Protein AF-A0A2N8UMZ4-F1 (afdb_monomer_lite)

Organism: NCBI:txid72559

Structure (mmCIF, N/CA/C/O backbone):
data_AF-A0A2N8UMZ4-F1
#
_entry.id   AF-A0A2N8UMZ4-F1
#
loop_
_atom_site.group_PDB
_atom_site.id
_atom_site.type_symbol
_atom_site.label_atom_id
_atom_site.label_alt_id
_atom_site.label_comp_id
_atom_site.label_asym_id
_atom_site.label_entity_id
_atom_site.label_seq_id
_atom_site.pdbx_PDB_ins_code
_atom_site.Cartn_x
_atom_site.Cartn_y
_atom_site.Cartn_z
_atom_site.occupancy
_atom_site.B_iso_or_equiv
_atom_site.auth_seq_id
_atom_site.auth_comp_id
_atom_site.auth_asym_id
_atom_site.auth_atom_id
_atom_site.pdbx_PDB_model_num
ATOM 1 N N . MET A 1 1 ? -17.387 -4.753 25.650 1.00 51.44 1 MET A N 1
ATOM 2 C CA . MET A 1 1 ? -16.776 -3.917 24.593 1.00 51.44 1 MET A CA 1
ATOM 3 C C . MET A 1 1 ? -16.183 -4.852 23.547 1.00 51.44 1 MET A C 1
ATOM 5 O O . MET A 1 1 ? -15.631 -5.866 23.966 1.00 51.44 1 MET A O 1
ATOM 9 N N . PRO A 1 2 ? -16.328 -4.592 22.237 1.00 67.44 2 PRO A N 1
ATOM 10 C CA . PRO A 1 2 ? -15.603 -5.356 21.223 1.00 67.44 2 PRO A CA 1
ATOM 11 C C . PRO A 1 2 ? -14.090 -5.210 21.442 1.00 67.44 2 PRO A C 1
ATOM 13 O O . PRO A 1 2 ? -13.631 -4.179 21.936 1.00 67.44 2 PRO A O 1
ATOM 16 N N . ALA A 1 3 ? -13.327 -6.259 21.127 1.00 81.25 3 ALA A N 1
ATOM 17 C CA . ALA A 1 3 ? -11.873 -6.213 21.237 1.00 81.25 3 ALA A CA 1
ATOM 18 C C . ALA A 1 3 ? -11.312 -5.099 20.331 1.00 81.25 3 ALA A C 1
ATOM 20 O O . ALA A 1 3 ? -11.824 -4.915 19.222 1.00 81.25 3 ALA A O 1
ATOM 21 N N . PRO A 1 4 ? -10.279 -4.358 20.773 1.00 91.00 4 PRO A N 1
ATOM 22 C CA . PRO A 1 4 ? -9.680 -3.316 19.952 1.00 91.00 4 PRO A CA 1
ATOM 23 C C . PRO A 1 4 ? -9.122 -3.918 18.661 1.00 91.00 4 PRO A C 1
ATOM 25 O O . PRO A 1 4 ? -8.517 -4.994 18.678 1.00 91.00 4 PRO A O 1
ATOM 28 N N . ILE A 1 5 ? -9.306 -3.211 17.543 1.00 96.50 5 ILE A N 1
ATOM 29 C CA . ILE A 1 5 ? -8.700 -3.593 16.267 1.00 96.50 5 ILE A CA 1
ATOM 30 C C . ILE A 1 5 ? -7.182 -3.555 16.430 1.00 96.50 5 ILE A C 1
ATOM 32 O O . ILE A 1 5 ? -6.599 -2.540 16.806 1.00 96.50 5 ILE A O 1
ATOM 36 N N . ARG A 1 6 ? -6.535 -4.681 16.149 1.00 96.31 6 ARG A N 1
ATOM 37 C CA . ARG A 1 6 ? -5.083 -4.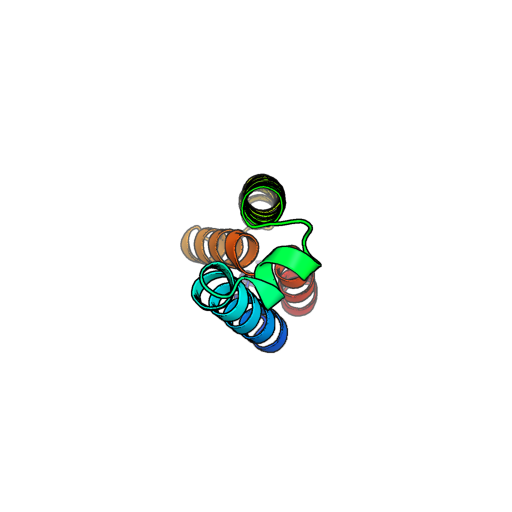829 16.231 1.00 96.31 6 ARG A CA 1
ATOM 38 C C . ARG A 1 6 ? -4.475 -4.599 14.862 1.00 96.31 6 ARG A C 1
ATOM 40 O O . ARG A 1 6 ? -5.108 -4.879 13.848 1.00 96.31 6 ARG A O 1
ATOM 47 N N . TYR A 1 7 ? -3.223 -4.157 14.849 1.00 97.19 7 TYR A N 1
ATOM 48 C CA . TYR A 1 7 ? -2.428 -3.980 13.640 1.00 97.19 7 TYR A CA 1
ATOM 49 C C . TYR A 1 7 ? -1.253 -4.958 13.607 1.00 97.19 7 TYR A C 1
ATOM 51 O O . TYR A 1 7 ? -0.559 -5.142 14.607 1.00 97.19 7 TYR A O 1
ATOM 59 N N . ALA A 1 8 ? -0.990 -5.525 12.432 1.00 96.06 8 ALA A N 1
ATOM 60 C CA . ALA A 1 8 ? 0.244 -6.239 12.133 1.00 96.06 8 ALA A CA 1
ATOM 61 C C . ALA A 1 8 ? 0.584 -6.074 10.649 1.00 96.06 8 ALA A C 1
ATOM 63 O O . ALA A 1 8 ? -0.288 -6.233 9.792 1.00 96.06 8 ALA A O 1
ATOM 64 N N . LEU A 1 9 ? 1.854 -5.794 10.354 1.00 94.19 9 LEU A N 1
ATOM 65 C CA . LEU A 1 9 ? 2.343 -5.694 8.983 1.00 94.19 9 LEU A CA 1
ATOM 66 C C . LEU A 1 9 ? 2.353 -7.090 8.326 1.00 94.19 9 LEU A C 1
ATOM 68 O O . LEU A 1 9 ? 2.931 -8.020 8.899 1.00 94.19 9 LEU A O 1
ATOM 72 N N . PRO A 1 10 ? 1.793 -7.265 7.116 1.00 94.19 10 PRO A N 1
ATOM 73 C CA . PRO A 1 10 ? 1.969 -8.485 6.334 1.00 94.19 10 PRO A CA 1
ATOM 74 C C . PRO A 1 10 ? 3.416 -8.577 5.811 1.00 94.19 10 PRO A C 1
ATOM 76 O O . PRO A 1 10 ? 3.712 -8.175 4.690 1.00 94.19 10 PRO A O 1
ATOM 79 N N . GLN A 1 11 ? 4.329 -9.112 6.629 1.00 92.69 11 GLN A N 1
ATOM 80 C CA . GLN A 1 11 ? 5.778 -9.099 6.370 1.00 92.69 11 GLN A CA 1
ATOM 81 C C . GLN A 1 11 ? 6.176 -9.690 5.010 1.00 92.69 11 GLN A C 1
ATOM 83 O O . GLN A 1 11 ? 6.957 -9.081 4.286 1.00 92.69 11 GLN A O 1
ATOM 88 N N . ARG A 1 12 ? 5.635 -10.863 4.643 1.00 92.44 12 ARG A N 1
ATOM 89 C CA . ARG A 1 12 ? 5.979 -11.522 3.370 1.00 92.44 12 ARG A CA 1
ATOM 90 C C . ARG A 1 12 ? 5.512 -10.697 2.157 1.00 92.44 12 ARG A C 1
ATOM 92 O O . ARG A 1 12 ? 6.360 -10.392 1.324 1.00 92.44 12 ARG A O 1
ATOM 99 N N . PRO A 1 13 ? 4.234 -10.270 2.062 1.00 93.94 13 PRO A N 1
ATOM 100 C CA . PRO A 1 13 ? 3.815 -9.333 1.018 1.00 93.94 13 PRO A CA 1
ATOM 101 C C . PRO A 1 13 ? 4.613 -8.023 0.993 1.00 93.94 13 PRO A C 1
ATOM 103 O O . PRO A 1 13 ? 4.999 -7.574 -0.080 1.00 93.94 13 PRO A O 1
ATOM 106 N N . ALA A 1 14 ? 4.920 -7.439 2.156 1.00 92.88 14 ALA A N 1
ATOM 107 C CA . ALA A 1 14 ? 5.707 -6.209 2.231 1.00 92.88 14 ALA A CA 1
ATOM 108 C C . ALA A 1 14 ? 7.124 -6.384 1.655 1.00 92.88 14 ALA A C 1
ATOM 110 O O . ALA A 1 14 ? 7.605 -5.509 0.939 1.00 92.88 14 ALA A O 1
ATOM 111 N N . ALA A 1 15 ? 7.768 -7.528 1.908 1.00 93.25 15 ALA A N 1
ATOM 112 C CA . ALA A 1 15 ? 9.072 -7.847 1.332 1.00 93.25 15 ALA A CA 1
ATOM 113 C C . ALA A 1 15 ? 9.014 -7.972 -0.198 1.00 93.25 15 ALA A C 1
ATOM 115 O O . ALA A 1 15 ? 9.882 -7.43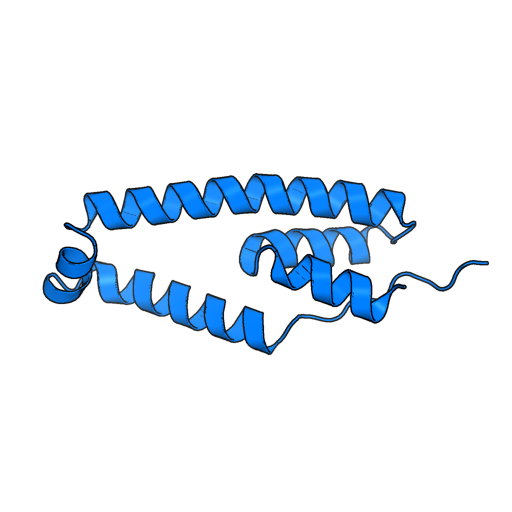9 -0.885 1.00 93.25 15 ALA A O 1
ATOM 116 N N . VAL A 1 16 ? 7.973 -8.619 -0.737 1.00 92.50 16 VAL A N 1
ATOM 117 C CA . VAL A 1 16 ? 7.773 -8.726 -2.193 1.00 92.50 16 VAL A CA 1
ATOM 118 C C . VAL A 1 16 ? 7.635 -7.340 -2.818 1.00 92.50 16 VAL A C 1
ATOM 120 O O . VAL A 1 16 ? 8.329 -7.048 -3.786 1.00 92.50 16 VAL A O 1
ATOM 123 N N . VAL A 1 17 ? 6.822 -6.458 -2.229 1.00 93.00 17 VAL A N 1
ATOM 124 C CA . VAL A 1 17 ? 6.672 -5.084 -2.729 1.00 93.00 17 VAL A CA 1
ATOM 125 C C . VAL A 1 17 ? 7.988 -4.314 -2.683 1.00 93.00 17 VAL A C 1
ATOM 127 O O . VAL A 1 17 ? 8.331 -3.655 -3.661 1.00 93.00 17 VAL A O 1
ATOM 130 N N . ALA A 1 18 ? 8.754 -4.413 -1.595 1.00 92.06 18 ALA A N 1
ATOM 131 C CA . ALA A 1 18 ? 10.051 -3.746 -1.497 1.00 92.06 18 ALA A CA 1
ATOM 132 C C . ALA A 1 18 ? 11.013 -4.197 -2.612 1.00 92.06 18 ALA A C 1
ATOM 134 O O . ALA A 1 18 ? 11.657 -3.361 -3.248 1.00 92.06 18 ALA A O 1
ATOM 135 N N . ILE A 1 19 ? 11.060 -5.503 -2.898 1.00 92.25 19 ILE A N 1
ATOM 136 C CA . ILE A 1 19 ? 11.867 -6.064 -3.991 1.00 92.25 19 ILE A CA 1
ATOM 137 C C . ILE A 1 19 ? 11.366 -5.559 -5.348 1.00 92.25 19 ILE A C 1
ATOM 139 O O . ILE A 1 19 ? 12.175 -5.148 -6.174 1.00 92.25 19 ILE A O 1
ATOM 143 N N . SER A 1 20 ? 10.052 -5.547 -5.585 1.00 89.00 20 SER A N 1
ATOM 144 C CA . SER A 1 20 ? 9.472 -5.062 -6.844 1.00 89.00 20 SER A CA 1
ATOM 145 C C . SER A 1 20 ? 9.738 -3.574 -7.080 1.00 89.00 20 SER A C 1
ATOM 147 O O . SER A 1 20 ? 10.073 -3.191 -8.198 1.00 89.00 20 SER A O 1
ATOM 149 N N . LEU A 1 21 ? 9.644 -2.740 -6.040 1.00 90.06 21 LEU A N 1
ATOM 150 C CA . LEU A 1 21 ? 9.973 -1.315 -6.123 1.00 90.06 21 LEU A CA 1
ATOM 151 C C . LEU A 1 21 ? 11.460 -1.096 -6.411 1.00 90.06 21 LEU A C 1
ATOM 153 O O . LEU A 1 21 ? 11.797 -0.271 -7.258 1.00 90.06 21 LEU A O 1
ATOM 157 N N . ALA A 1 22 ? 12.345 -1.859 -5.764 1.00 89.25 22 ALA A N 1
ATOM 158 C CA . ALA A 1 22 ? 13.775 -1.814 -6.054 1.00 89.25 22 ALA A CA 1
ATOM 159 C C . ALA A 1 22 ? 14.069 -2.262 -7.496 1.00 89.25 22 ALA A C 1
ATOM 161 O O . ALA A 1 22 ? 14.805 -1.586 -8.211 1.00 89.25 22 ALA A O 1
ATOM 162 N N . ALA A 1 23 ? 13.454 -3.356 -7.951 1.00 86.81 23 ALA A N 1
ATOM 163 C CA . ALA A 1 23 ? 13.603 -3.854 -9.316 1.00 86.81 23 ALA A CA 1
ATOM 164 C C . ALA A 1 23 ? 13.109 -2.839 -10.355 1.00 86.81 23 ALA A C 1
ATOM 166 O O . ALA A 1 23 ? 13.783 -2.625 -11.355 1.00 86.81 23 ALA A O 1
ATOM 167 N N . TYR A 1 24 ? 11.982 -2.169 -10.107 1.00 85.62 24 TYR A N 1
ATOM 168 C CA . TYR A 1 24 ? 11.512 -1.058 -10.936 1.00 85.62 24 TYR A CA 1
ATOM 169 C C . TYR A 1 24 ? 12.528 0.093 -10.955 1.00 85.62 24 TYR A C 1
ATOM 171 O O . TYR A 1 24 ? 12.930 0.541 -12.026 1.00 85.62 24 TYR A O 1
ATOM 179 N N . TYR A 1 25 ? 12.980 0.539 -9.778 1.00 86.19 25 TYR A N 1
ATOM 180 C CA . TYR A 1 25 ? 13.862 1.697 -9.640 1.00 86.19 25 TYR A CA 1
ATOM 181 C C . TYR A 1 25 ? 15.212 1.489 -10.336 1.00 86.19 25 TYR A C 1
ATOM 183 O O . TYR A 1 25 ? 15.612 2.316 -11.149 1.00 86.19 25 TYR A O 1
ATOM 191 N N . PHE A 1 26 ? 15.885 0.367 -10.068 1.00 84.38 26 PHE A N 1
ATOM 192 C CA . PHE A 1 26 ? 17.184 0.052 -10.672 1.00 84.38 26 PHE A CA 1
ATOM 193 C C . PHE A 1 26 ? 17.058 -0.503 -12.096 1.00 84.38 26 PHE A C 1
ATOM 195 O O . PHE A 1 26 ? 17.937 -0.304 -12.930 1.00 84.38 26 PHE A O 1
ATOM 202 N N . GLY A 1 27 ? 15.962 -1.198 -12.397 1.00 80.12 27 GLY A N 1
ATOM 203 C CA . GLY A 1 27 ? 15.727 -1.811 -13.700 1.00 80.12 27 GLY A CA 1
ATOM 204 C C . GLY A 1 27 ? 15.340 -0.812 -14.785 1.00 80.12 27 GLY A C 1
ATOM 205 O O . GLY A 1 27 ? 15.586 -1.087 -15.957 1.00 80.12 27 GLY A O 1
ATOM 206 N N . ARG A 1 28 ? 14.789 0.362 -14.437 1.00 78.69 28 ARG A N 1
ATOM 207 C CA . ARG A 1 28 ? 14.394 1.372 -15.438 1.00 78.69 28 ARG A CA 1
ATOM 208 C C . ARG A 1 28 ? 15.567 1.878 -16.282 1.00 78.69 28 ARG A C 1
ATOM 210 O O . ARG A 1 28 ? 15.367 2.265 -17.428 1.00 78.69 28 ARG A O 1
ATOM 217 N N . GLU A 1 29 ? 16.770 1.895 -15.711 1.00 82.12 29 GLU A N 1
ATOM 218 C CA . GLU A 1 29 ? 17.995 2.346 -16.384 1.00 82.12 29 GLU A CA 1
ATOM 219 C C . GLU A 1 29 ? 18.647 1.228 -17.206 1.00 82.12 29 GLU A C 1
ATOM 221 O O . GLU A 1 29 ? 19.563 1.484 -17.983 1.00 82.12 29 GLU A O 1
ATOM 226 N N . ASN A 1 30 ? 18.158 -0.009 -17.073 1.00 84.62 30 ASN A N 1
ATOM 227 C CA . ASN A 1 30 ? 18.616 -1.158 -17.836 1.00 84.62 30 ASN A CA 1
ATOM 228 C C . ASN A 1 30 ? 17.700 -1.383 -19.058 1.00 84.62 30 ASN A C 1
ATOM 230 O O . ASN A 1 30 ? 16.559 -1.832 -18.896 1.00 84.62 30 ASN A O 1
ATOM 234 N N . PRO A 1 31 ? 18.183 -1.147 -20.294 1.00 82.94 31 PRO A N 1
ATOM 235 C CA . PRO A 1 31 ? 17.370 -1.294 -21.501 1.00 82.94 31 PRO A CA 1
ATOM 236 C C . PRO A 1 31 ? 16.813 -2.709 -21.685 1.00 82.94 31 PRO A C 1
ATOM 238 O O . PRO A 1 31 ? 15.671 -2.870 -22.108 1.00 82.94 31 PRO A O 1
ATOM 241 N N . SER A 1 32 ? 17.583 -3.740 -21.322 1.00 85.88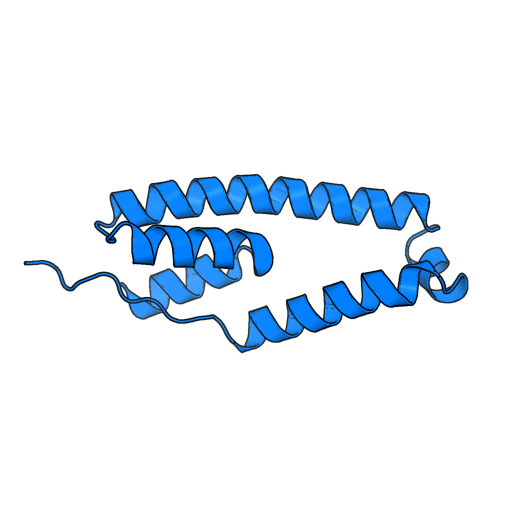 32 SER A N 1
ATOM 242 C CA . SER A 1 32 ? 17.152 -5.137 -21.431 1.00 85.88 32 SER A CA 1
ATOM 243 C C . SER A 1 32 ? 15.971 -5.437 -20.512 1.00 85.88 32 SER A C 1
ATOM 245 O O . SER A 1 32 ? 15.054 -6.143 -20.920 1.00 85.88 32 SER A O 1
ATOM 247 N N . PHE A 1 33 ? 15.955 -4.870 -19.302 1.00 82.69 33 PHE A N 1
ATOM 248 C CA . PHE A 1 33 ? 14.825 -5.001 -18.380 1.00 82.69 33 PHE A CA 1
ATOM 249 C C . PHE A 1 33 ? 13.612 -4.203 -18.867 1.00 82.69 33 PHE A C 1
ATOM 251 O O . PHE A 1 33 ? 12.514 -4.747 -18.951 1.00 82.69 33 PHE A O 1
ATOM 258 N N . ALA A 1 34 ? 13.806 -2.939 -19.252 1.00 80.75 34 ALA A N 1
ATOM 259 C CA . ALA A 1 34 ? 12.726 -2.094 -19.758 1.00 80.75 34 ALA A CA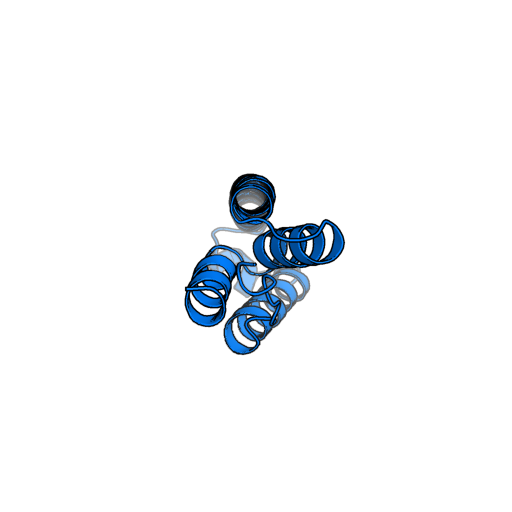 1
ATOM 260 C C . ALA A 1 34 ? 12.038 -2.702 -20.995 1.00 80.75 34 ALA A C 1
ATOM 262 O O . ALA A 1 34 ? 10.815 -2.631 -21.124 1.00 80.75 34 ALA A O 1
ATOM 263 N N . ASN A 1 35 ? 12.797 -3.359 -21.876 1.00 85.06 35 ASN A N 1
ATOM 264 C CA . ASN A 1 35 ? 12.268 -4.012 -23.074 1.00 85.06 35 ASN A CA 1
ATOM 265 C C . ASN A 1 35 ? 11.346 -5.204 -22.770 1.00 85.06 35 ASN A C 1
ATOM 267 O O . ASN A 1 35 ? 10.419 -5.436 -23.545 1.00 85.06 35 ASN A O 1
ATOM 271 N N . VAL A 1 36 ? 11.509 -5.898 -21.633 1.00 84.00 36 VAL A N 1
ATOM 272 C CA . VAL A 1 36 ? 10.562 -6.946 -21.182 1.00 84.00 36 VAL A CA 1
ATOM 273 C C . VAL A 1 36 ? 9.151 -6.377 -20.997 1.00 84.00 36 VAL A C 1
ATOM 275 O O . VAL A 1 36 ? 8.163 -7.067 -21.231 1.00 84.00 36 VAL A O 1
ATOM 278 N N . PHE A 1 37 ? 9.051 -5.097 -20.640 1.00 80.12 37 PHE A N 1
ATOM 279 C CA . PHE A 1 37 ? 7.788 -4.385 -20.446 1.00 80.12 37 PHE A CA 1
ATOM 280 C C . PHE A 1 37 ? 7.385 -3.535 -21.662 1.00 80.12 37 PHE A C 1
ATOM 282 O O . PHE A 1 37 ? 6.482 -2.705 -21.564 1.00 80.12 37 PHE A O 1
ATOM 289 N N . GLY A 1 38 ? 8.036 -3.727 -22.816 1.00 83.88 38 GLY A N 1
ATOM 290 C CA . GLY A 1 38 ? 7.773 -2.954 -24.032 1.00 83.88 38 GLY A CA 1
ATOM 291 C C . GLY A 1 38 ? 8.342 -1.532 -23.997 1.00 83.88 38 GLY A C 1
ATOM 292 O O . GLY A 1 38 ? 7.776 -0.640 -24.629 1.00 83.88 38 GLY A O 1
ATOM 293 N N . GLY A 1 39 ? 9.423 -1.315 -23.242 1.00 86.25 39 GLY A N 1
ATOM 294 C CA . GLY A 1 39 ? 10.131 -0.043 -23.097 1.00 86.25 39 GLY A CA 1
ATOM 295 C C . GLY A 1 39 ? 9.774 0.719 -21.815 1.00 86.25 39 GLY A C 1
ATOM 296 O O . GLY A 1 39 ? 8.752 0.468 -21.173 1.00 86.25 39 GLY A O 1
ATOM 297 N N . THR A 1 40 ? 10.609 1.698 -21.454 1.00 84.62 40 THR A N 1
ATOM 298 C CA . THR A 1 40 ? 10.464 2.510 -20.228 1.00 84.62 40 THR A CA 1
ATOM 299 C C . THR A 1 40 ? 9.111 3.220 -20.146 1.00 84.62 40 THR A C 1
ATOM 301 O O . THR A 1 40 ? 8.472 3.210 -19.101 1.00 84.62 40 THR A O 1
ATOM 304 N N . ALA A 1 41 ? 8.605 3.743 -21.266 1.00 86.44 41 ALA A N 1
ATOM 305 C CA . ALA A 1 41 ? 7.314 4.428 -21.308 1.00 86.44 41 ALA A CA 1
ATOM 306 C C . ALA A 1 41 ? 6.120 3.518 -20.957 1.00 86.44 41 ALA A C 1
ATOM 308 O O . ALA A 1 41 ? 5.144 3.978 -20.367 1.00 86.44 41 ALA A O 1
ATOM 309 N N . ASN A 1 42 ? 6.162 2.233 -21.324 1.00 87.50 42 ASN A N 1
ATOM 310 C CA . ASN A 1 42 ? 5.111 1.280 -20.956 1.00 87.50 42 ASN A CA 1
ATOM 311 C C . ASN A 1 42 ? 5.264 0.811 -19.508 1.00 87.50 42 ASN A C 1
ATOM 313 O O . ASN A 1 42 ? 4.268 0.673 -18.800 1.00 87.50 42 ASN A O 1
ATOM 317 N N . LEU A 1 43 ? 6.504 0.640 -19.056 1.00 84.56 43 LEU A N 1
ATOM 318 C CA . LEU A 1 43 ? 6.844 0.328 -17.673 1.00 84.56 43 LEU A CA 1
ATOM 319 C C . LEU A 1 43 ? 6.320 1.418 -16.708 1.00 84.56 43 LEU A C 1
ATOM 321 O O . LEU A 1 43 ? 5.643 1.094 -15.731 1.00 84.56 43 LEU A O 1
ATOM 325 N N . ASP A 1 44 ? 6.504 2.699 -17.038 1.00 87.62 44 ASP A N 1
ATOM 326 C CA . ASP A 1 44 ? 5.964 3.826 -16.263 1.00 87.62 44 ASP A CA 1
ATOM 327 C C . ASP A 1 44 ? 4.425 3.828 -16.248 1.00 87.62 44 ASP A C 1
ATOM 329 O O . ASP A 1 44 ? 3.806 4.023 -15.199 1.00 87.62 44 ASP A O 1
ATOM 333 N N . LYS A 1 45 ? 3.768 3.562 -17.389 1.00 90.31 45 LYS A N 1
ATOM 334 C CA . LYS A 1 45 ? 2.294 3.469 -17.457 1.00 90.31 45 LYS A CA 1
ATOM 335 C C . LYS A 1 45 ? 1.745 2.390 -16.525 1.00 90.31 45 LYS A C 1
ATOM 337 O O . LYS A 1 45 ? 0.756 2.641 -15.834 1.00 90.31 45 LYS A O 1
ATOM 342 N N . TRP A 1 46 ? 2.377 1.216 -16.495 1.00 86.44 46 TRP A N 1
ATOM 343 C CA . TRP A 1 46 ? 2.003 0.135 -15.581 1.00 86.44 46 TRP A CA 1
ATOM 344 C C . TRP A 1 46 ? 2.159 0.556 -14.125 1.00 86.44 46 TRP A C 1
ATOM 346 O O . TRP A 1 46 ? 1.230 0.372 -13.339 1.00 86.44 46 TRP A O 1
ATOM 356 N N . PHE A 1 47 ? 3.284 1.183 -13.779 1.00 88.06 47 PHE A N 1
ATOM 357 C CA . PHE A 1 47 ? 3.510 1.695 -12.432 1.00 88.06 47 PHE A CA 1
ATOM 358 C C . PHE A 1 47 ? 2.431 2.702 -12.012 1.00 88.06 47 PHE A C 1
ATOM 360 O O . PHE A 1 47 ? 1.828 2.556 -10.949 1.00 88.06 47 PHE A O 1
ATOM 367 N N . TYR A 1 48 ? 2.114 3.682 -12.864 1.00 91.62 48 TYR A N 1
ATOM 368 C CA . TYR A 1 48 ? 1.066 4.665 -12.575 1.00 91.62 48 TYR A CA 1
ATOM 369 C C . TYR A 1 48 ? -0.326 4.040 -12.451 1.00 91.62 48 TYR A C 1
ATOM 371 O O . TYR A 1 48 ? -1.120 4.488 -11.621 1.00 91.62 48 TYR A O 1
ATOM 379 N N . LEU A 1 49 ? -0.643 3.023 -13.254 1.00 93.62 49 LEU A N 1
ATOM 380 C CA . LEU A 1 49 ? -1.908 2.298 -13.142 1.00 93.62 49 LEU A CA 1
ATOM 381 C C . LEU A 1 49 ? -2.012 1.581 -11.791 1.00 93.62 49 LEU A C 1
ATOM 383 O O . LEU A 1 49 ? -3.009 1.751 -11.088 1.00 93.62 49 LEU A O 1
ATOM 387 N N . VAL A 1 50 ? -0.968 0.842 -11.405 1.00 91.50 50 VAL A N 1
ATOM 388 C CA . VAL A 1 50 ? -0.901 0.148 -10.110 1.00 91.50 50 VAL A CA 1
ATOM 389 C C . VAL A 1 50 ? -1.009 1.148 -8.960 1.00 91.50 50 VAL A C 1
ATOM 391 O O . VAL A 1 50 ? -1.829 0.961 -8.063 1.00 91.50 50 VAL A O 1
ATOM 394 N N . ALA A 1 51 ? -0.276 2.262 -9.019 1.00 92.75 51 ALA A N 1
ATOM 395 C CA . ALA A 1 51 ? -0.340 3.306 -8.001 1.00 92.75 51 ALA A CA 1
ATOM 396 C C . ALA A 1 51 ? -1.762 3.874 -7.836 1.00 92.75 51 ALA A C 1
ATOM 398 O O . ALA A 1 51 ? -2.231 4.037 -6.712 1.00 92.75 51 ALA A O 1
ATOM 399 N N . LYS A 1 52 ? -2.488 4.126 -8.936 1.00 95.88 52 LYS A N 1
ATOM 400 C CA . LYS A 1 52 ? -3.886 4.600 -8.885 1.00 95.88 52 LYS A CA 1
ATOM 401 C C . LYS A 1 52 ? -4.824 3.587 -8.231 1.00 95.88 52 LYS A C 1
ATOM 403 O O . LYS A 1 52 ? -5.670 3.982 -7.430 1.00 95.88 52 LYS A O 1
ATOM 408 N N . ILE A 1 53 ? -4.667 2.302 -8.548 1.00 96.06 53 ILE A N 1
ATOM 409 C CA . ILE A 1 53 ? -5.438 1.223 -7.913 1.00 96.06 53 ILE A CA 1
ATOM 410 C C . ILE A 1 53 ? -5.165 1.215 -6.405 1.00 96.06 53 ILE A C 1
ATOM 412 O O . ILE A 1 53 ? -6.101 1.228 -5.610 1.00 96.06 53 ILE A O 1
ATOM 416 N N . HIS A 1 54 ? -3.897 1.305 -6.005 1.00 96.88 54 HIS A N 1
ATOM 417 C CA . HIS A 1 54 ? -3.501 1.322 -4.598 1.00 96.88 54 HIS A CA 1
ATOM 418 C C . HIS A 1 54 ? -4.049 2.535 -3.829 1.00 96.88 54 HIS A C 1
ATOM 420 O O . HIS A 1 54 ? -4.405 2.397 -2.660 1.00 96.88 54 HIS A O 1
ATOM 426 N N . VAL A 1 55 ? -4.179 3.711 -4.459 1.00 97.38 55 VAL A N 1
ATOM 427 C CA . VAL A 1 55 ? -4.863 4.866 -3.840 1.00 97.38 55 VAL A CA 1
ATOM 428 C C . VAL A 1 55 ? -6.324 4.531 -3.527 1.00 97.38 55 VAL A C 1
ATOM 430 O O . VAL A 1 55 ? -6.785 4.787 -2.413 1.00 97.38 55 VAL A O 1
ATOM 433 N N . ALA A 1 56 ? -7.050 3.943 -4.483 1.00 97.38 56 ALA A N 1
ATOM 434 C CA . ALA A 1 56 ? -8.448 3.562 -4.287 1.00 97.38 56 ALA A CA 1
ATOM 435 C C . ALA A 1 56 ? -8.597 2.484 -3.199 1.00 97.38 56 ALA A C 1
ATOM 437 O O . ALA A 1 56 ? -9.463 2.593 -2.329 1.00 97.38 56 ALA A O 1
ATOM 438 N N . GLU A 1 57 ? -7.716 1.482 -3.196 1.00 97.19 57 GLU A N 1
ATOM 439 C CA . GLU A 1 57 ? -7.682 0.448 -2.160 1.00 97.19 57 GLU A CA 1
ATOM 440 C C . GLU A 1 57 ? -7.383 1.023 -0.771 1.00 97.19 57 GLU A C 1
ATOM 442 O O . GLU A 1 57 ? -8.041 0.660 0.203 1.00 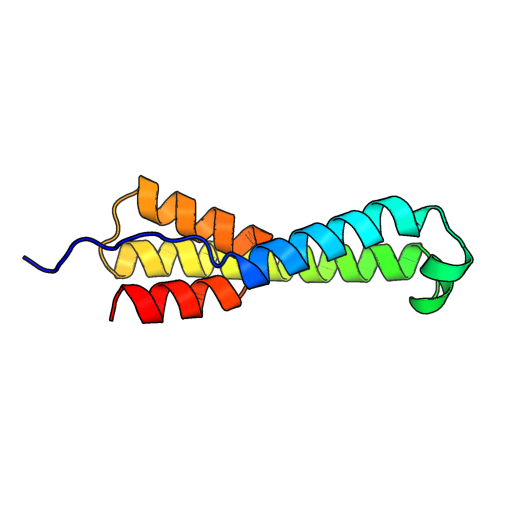97.19 57 GLU A O 1
ATOM 447 N N . ALA A 1 58 ? -6.418 1.938 -0.662 1.00 97.88 58 ALA A N 1
ATOM 448 C CA . ALA A 1 58 ? -6.059 2.578 0.599 1.00 97.88 58 ALA A CA 1
ATOM 449 C C . ALA A 1 58 ? -7.213 3.410 1.168 1.00 97.88 58 ALA A C 1
ATOM 451 O O . ALA A 1 58 ? -7.488 3.333 2.366 1.00 97.88 58 ALA A O 1
ATOM 452 N N . ALA A 1 59 ? -7.928 4.149 0.315 1.00 98.06 59 ALA A N 1
ATOM 453 C CA . ALA A 1 59 ? -9.123 4.888 0.714 1.00 98.06 59 ALA A CA 1
ATOM 454 C C . ALA A 1 59 ? -10.236 3.943 1.198 1.00 98.06 59 ALA A C 1
ATOM 456 O O . ALA A 1 59 ? -10.841 4.179 2.246 1.00 98.06 59 ALA A O 1
ATOM 457 N N . ALA A 1 60 ? -10.466 2.834 0.488 1.00 98.00 60 ALA A N 1
ATOM 458 C CA . ALA A 1 60 ? -11.422 1.816 0.914 1.00 98.00 60 ALA A CA 1
ATOM 459 C C . ALA A 1 60 ? -11.026 1.195 2.265 1.00 98.00 60 ALA A C 1
ATOM 461 O O . ALA A 1 60 ? -11.874 1.026 3.141 1.00 98.00 60 ALA A O 1
ATOM 462 N N . MET A 1 61 ? -9.736 0.914 2.471 1.00 98.19 61 MET A N 1
ATOM 463 C CA . MET A 1 61 ? -9.226 0.361 3.725 1.00 98.19 61 MET A CA 1
ATOM 464 C C . MET A 1 61 ? -9.328 1.353 4.890 1.00 98.19 61 MET A C 1
ATOM 466 O O . MET A 1 61 ? -9.629 0.937 6.012 1.00 98.19 61 MET A O 1
ATOM 470 N N . PHE A 1 62 ? -9.136 2.650 4.636 1.00 98.25 62 PHE A N 1
ATOM 471 C CA . PHE A 1 62 ? -9.347 3.715 5.619 1.00 98.25 62 PHE A CA 1
ATOM 472 C C . PHE A 1 62 ? -10.791 3.706 6.127 1.00 98.25 62 PHE A C 1
ATOM 474 O O . PHE A 1 62 ? -11.035 3.546 7.325 1.00 98.25 62 PHE A O 1
ATOM 481 N N . VAL A 1 63 ? -11.757 3.789 5.205 1.00 98.19 63 VAL A N 1
ATOM 482 C CA . VAL A 1 63 ? -13.191 3.786 5.535 1.00 98.19 63 VAL A CA 1
ATOM 483 C C . VAL A 1 63 ? -13.587 2.481 6.224 1.00 98.19 63 VAL A C 1
ATOM 485 O O . VAL A 1 63 ? -14.278 2.503 7.242 1.00 98.19 63 VAL A O 1
ATOM 488 N N . TYR A 1 64 ? -13.113 1.340 5.720 1.00 97.56 64 TYR A N 1
ATOM 489 C CA . TYR A 1 64 ? -13.426 0.033 6.289 1.00 97.56 64 TYR A CA 1
ATOM 490 C C . TYR A 1 64 ? -12.872 -0.144 7.711 1.00 97.56 64 TYR A C 1
ATOM 492 O O . TYR A 1 64 ? -13.561 -0.686 8.575 1.00 97.56 64 TYR A O 1
ATOM 500 N N . SER A 1 65 ? -11.657 0.338 7.986 1.00 97.25 65 SER A N 1
ATOM 501 C CA . SER A 1 65 ? -11.052 0.258 9.324 1.00 97.25 65 SER A CA 1
ATOM 502 C C . SER A 1 65 ? -11.826 1.095 10.344 1.00 97.25 65 SER A C 1
ATOM 504 O O . SER A 1 65 ? -12.118 0.600 11.433 1.00 97.25 65 SER A O 1
ATOM 506 N N . LEU A 1 66 ? -12.235 2.315 9.970 1.00 96.75 66 LEU A N 1
ATOM 507 C CA . LEU A 1 66 ? -13.091 3.165 10.808 1.00 96.75 66 LEU A CA 1
ATOM 508 C C . LEU A 1 66 ? -14.459 2.529 11.048 1.00 96.75 66 LEU A C 1
ATOM 510 O O . LEU A 1 66 ? -14.914 2.465 12.187 1.00 96.75 66 LEU A O 1
ATOM 514 N N . TYR A 1 67 ? -15.088 1.998 9.996 1.00 96.12 67 TYR A N 1
ATOM 515 C CA . TYR A 1 67 ? -16.365 1.288 10.101 1.00 96.12 67 TYR A CA 1
ATOM 516 C C . TYR A 1 67 ? -16.292 0.099 11.075 1.00 96.12 67 TYR A C 1
ATOM 518 O O . TYR A 1 67 ? -17.241 -0.177 11.804 1.00 96.12 67 TYR A O 1
ATOM 526 N N . ARG A 1 68 ? -15.145 -0.587 11.135 1.00 95.75 68 ARG A N 1
ATOM 527 C CA . ARG A 1 68 ? -14.888 -1.696 12.069 1.00 95.75 68 ARG A CA 1
ATOM 528 C C . ARG A 1 68 ? -14.525 -1.251 13.491 1.00 95.75 68 ARG A C 1
ATOM 530 O O . ARG A 1 68 ? -14.307 -2.117 14.334 1.00 95.75 68 ARG A O 1
ATOM 537 N N . GLY A 1 69 ? -14.472 0.052 13.765 1.00 95.38 69 GLY A N 1
ATOM 538 C CA . GLY A 1 69 ? -14.182 0.601 15.090 1.00 95.38 69 GLY A CA 1
ATOM 539 C C . GLY A 1 69 ? -12.694 0.672 15.436 1.00 95.38 69 GLY A C 1
ATOM 540 O O . GLY A 1 69 ? -12.346 0.654 16.615 1.00 95.38 69 GLY A O 1
ATOM 541 N N . ALA A 1 70 ? -11.804 0.719 14.439 1.00 96.31 70 ALA A N 1
ATOM 542 C CA . ALA A 1 70 ? -10.390 0.986 14.684 1.00 96.31 70 ALA A CA 1
ATOM 543 C C . ALA A 1 70 ? -10.176 2.431 15.159 1.00 96.31 70 ALA A C 1
ATOM 545 O O . ALA A 1 70 ? -10.836 3.355 14.686 1.00 96.31 70 ALA A O 1
ATOM 546 N N . ASP A 1 71 ? -9.201 2.641 16.044 1.00 95.94 71 ASP A N 1
ATOM 547 C CA . ASP A 1 71 ? -8.735 3.988 16.367 1.00 95.94 71 ASP A CA 1
ATOM 548 C C . ASP A 1 71 ? -8.039 4.641 15.153 1.00 95.94 71 ASP A C 1
ATOM 550 O O . ASP A 1 71 ? -7.670 3.976 14.174 1.00 95.94 71 ASP A O 1
ATOM 554 N N . LEU A 1 72 ? -7.846 5.962 15.208 1.00 96.12 72 LEU A N 1
ATOM 555 C CA . LEU A 1 72 ? -7.282 6.726 14.092 1.00 96.12 72 LEU A CA 1
ATOM 556 C C . LEU A 1 72 ? -5.850 6.289 13.741 1.00 96.12 72 LEU A C 1
ATOM 558 O O . LEU A 1 72 ? -5.512 6.212 12.560 1.00 96.12 72 LEU A O 1
ATOM 562 N N . ILE A 1 73 ? -5.018 5.952 14.733 1.00 97.12 73 ILE A N 1
ATOM 563 C CA . ILE A 1 73 ? -3.633 5.521 14.495 1.00 97.12 73 ILE A CA 1
ATOM 564 C C . ILE A 1 73 ? -3.640 4.181 13.761 1.00 97.12 73 ILE A C 1
ATOM 566 O O . ILE A 1 73 ? -2.943 4.015 12.758 1.00 97.12 73 ILE A O 1
ATOM 570 N N . THR A 1 74 ? -4.444 3.227 14.226 1.00 97.44 74 THR A N 1
ATOM 571 C CA . THR A 1 74 ? -4.589 1.914 13.583 1.00 97.44 74 THR A CA 1
ATOM 572 C C . THR A 1 74 ? -5.160 2.031 12.170 1.00 97.44 74 THR A C 1
ATOM 574 O O . THR A 1 74 ? -4.657 1.384 11.249 1.00 97.44 74 THR A O 1
ATOM 577 N N . THR A 1 75 ? -6.145 2.907 11.968 1.00 97.88 75 THR A N 1
ATOM 578 C CA . THR A 1 75 ? -6.720 3.212 10.649 1.00 97.88 75 THR A CA 1
ATOM 579 C C . THR A 1 75 ? -5.659 3.741 9.685 1.00 97.88 75 THR A C 1
ATOM 581 O O . THR A 1 75 ? -5.529 3.234 8.568 1.00 97.88 75 THR A O 1
ATOM 584 N N . ILE A 1 76 ? -4.857 4.722 10.112 1.00 97.94 76 ILE A N 1
ATOM 585 C CA . ILE A 1 76 ? -3.776 5.289 9.293 1.00 97.94 76 ILE A CA 1
ATOM 586 C C . ILE A 1 76 ? -2.740 4.211 8.960 1.00 97.94 76 ILE A C 1
ATOM 588 O O . ILE A 1 76 ? -2.355 4.077 7.799 1.00 97.94 76 ILE A O 1
ATOM 592 N N . LYS A 1 77 ? -2.335 3.387 9.938 1.00 98.00 77 LYS A N 1
ATOM 593 C CA . LYS A 1 77 ? -1.398 2.274 9.710 1.00 98.00 77 LYS A CA 1
ATOM 594 C C . LYS A 1 77 ? -1.909 1.309 8.643 1.00 98.00 77 LYS A C 1
ATOM 596 O O . LYS A 1 77 ? -1.161 0.974 7.726 1.00 98.00 77 LYS A O 1
ATOM 601 N N . TYR A 1 78 ? -3.169 0.885 8.728 1.00 98.00 78 TYR A N 1
ATOM 602 C CA . TYR A 1 78 ? -3.758 -0.006 7.728 1.00 98.00 78 TYR A CA 1
ATOM 603 C C . TYR A 1 78 ? -3.879 0.646 6.353 1.00 98.00 78 TYR A C 1
ATOM 605 O O . TYR A 1 78 ? -3.586 -0.007 5.358 1.00 98.00 78 TYR A O 1
ATOM 613 N N . SER A 1 79 ? -4.234 1.927 6.292 1.00 97.88 79 SER A N 1
ATOM 614 C CA . SER A 1 79 ? -4.385 2.661 5.029 1.00 97.88 79 SER A CA 1
ATOM 615 C C . SER A 1 79 ? -3.049 2.840 4.311 1.00 97.88 79 SER A C 1
ATOM 617 O O . SER A 1 79 ? -2.941 2.543 3.126 1.00 97.88 79 SER A O 1
ATOM 619 N N . LEU A 1 80 ? -2.001 3.243 5.039 1.00 97.56 80 LEU A N 1
ATOM 620 C CA . LEU A 1 80 ? -0.643 3.351 4.495 1.00 97.56 80 LEU A CA 1
ATOM 621 C C . LEU A 1 80 ? -0.094 1.983 4.081 1.00 97.56 80 LEU A C 1
ATOM 623 O O . LEU A 1 80 ? 0.529 1.852 3.030 1.00 97.56 80 LEU A O 1
ATOM 627 N N . THR A 1 81 ? -0.358 0.947 4.879 1.00 97.69 81 THR A N 1
ATOM 628 C CA . THR A 1 81 ? 0.067 -0.415 4.540 1.00 97.69 81 THR A CA 1
ATOM 629 C C . THR A 1 81 ? -0.654 -0.920 3.296 1.00 97.69 81 THR A C 1
ATOM 631 O O . THR A 1 81 ? -0.006 -1.484 2.428 1.00 97.69 81 THR A O 1
ATOM 634 N N . GLN A 1 82 ? -1.957 -0.670 3.158 1.00 97.94 82 GLN A N 1
ATOM 635 C CA . GLN A 1 82 ? -2.720 -1.014 1.959 1.00 97.94 82 GLN A CA 1
ATOM 636 C C . GLN A 1 82 ? -2.211 -0.237 0.740 1.00 97.94 82 GLN A C 1
ATOM 638 O O . GLN A 1 82 ? -2.067 -0.823 -0.322 1.00 97.94 82 GLN A O 1
ATOM 643 N N . PHE A 1 83 ? -1.874 1.045 0.887 1.00 96.44 83 PHE A N 1
ATOM 644 C CA . PHE A 1 83 ? -1.309 1.832 -0.209 1.00 96.44 83 PHE A CA 1
ATOM 645 C C . PHE A 1 83 ? 0.007 1.243 -0.731 1.00 96.44 83 PHE A C 1
ATOM 647 O O . PHE A 1 83 ? 0.231 1.196 -1.935 1.00 96.44 83 PHE A O 1
ATOM 654 N N . VAL A 1 84 ? 0.881 0.761 0.153 1.00 94.75 84 VAL A N 1
ATOM 655 C CA . VAL A 1 84 ? 2.171 0.188 -0.261 1.00 94.75 84 VAL A CA 1
ATOM 656 C C . VAL A 1 84 ? 2.016 -1.269 -0.695 1.00 94.75 84 VAL A C 1
ATOM 658 O O . VAL A 1 84 ? 2.431 -1.647 -1.783 1.00 94.75 84 VAL A O 1
ATOM 661 N N . VAL A 1 85 ? 1.408 -2.097 0.150 1.00 95.88 85 VAL A N 1
ATOM 662 C CA . VAL A 1 85 ? 1.367 -3.559 0.005 1.00 95.88 85 VAL A CA 1
ATOM 663 C C . VAL A 1 85 ? 0.204 -4.040 -0.869 1.00 95.88 85 VAL A C 1
ATOM 665 O O . VAL A 1 85 ? 0.267 -5.133 -1.429 1.00 95.88 85 VAL A O 1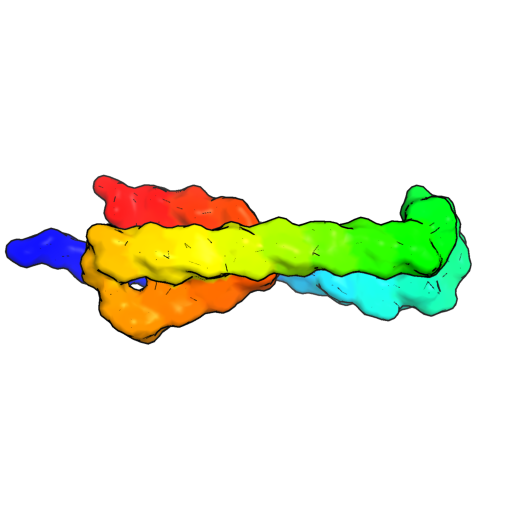
ATOM 668 N N . GLY A 1 86 ? -0.856 -3.244 -0.988 1.00 95.19 86 GLY A N 1
ATOM 669 C CA . GLY A 1 86 ? -2.082 -3.590 -1.702 1.00 95.19 86 GLY A CA 1
ATOM 670 C C . GLY A 1 86 ? -2.995 -4.539 -0.923 1.00 95.19 86 GLY A C 1
ATOM 671 O O . GLY A 1 86 ? -2.891 -4.703 0.305 1.00 95.19 86 GLY A O 1
ATOM 672 N N . PHE A 1 87 ? -3.869 -5.210 -1.674 1.00 93.38 87 PHE A N 1
ATOM 673 C CA . PHE A 1 87 ? -4.909 -6.125 -1.195 1.00 93.38 87 PHE A CA 1
ATOM 674 C C . PHE A 1 87 ? -4.511 -7.172 -0.134 1.00 93.38 87 PHE A C 1
ATOM 676 O O . PHE A 1 87 ? -5.331 -7.438 0.750 1.00 93.38 87 PHE A O 1
ATOM 683 N N . PRO A 1 88 ? -3.284 -7.739 -0.101 1.00 95.44 88 PRO A N 1
ATOM 684 C CA . PRO A 1 88 ? -2.876 -8.646 0.978 1.00 95.44 88 PRO A CA 1
ATOM 685 C C . PRO A 1 88 ? -3.032 -8.074 2.398 1.00 95.44 88 PRO A C 1
ATOM 687 O O . PRO A 1 88 ? -3.220 -8.828 3.356 1.00 95.44 88 PRO A O 1
ATOM 690 N N . THR A 1 89 ? -3.005 -6.748 2.545 1.00 96.75 89 THR A N 1
ATOM 691 C CA . THR A 1 89 ? -3.241 -6.057 3.821 1.00 96.75 89 THR A CA 1
ATOM 692 C C . THR A 1 89 ? -4.649 -6.306 4.366 1.00 96.75 89 THR A C 1
ATOM 694 O O . THR A 1 89 ? -4.806 -6.540 5.568 1.00 96.75 89 THR A O 1
ATOM 697 N N . TYR A 1 90 ? -5.664 -6.353 3.499 1.00 96.38 90 TYR A N 1
ATOM 698 C CA . TYR A 1 90 ? -7.040 -6.671 3.883 1.00 96.38 90 TYR A CA 1
ATOM 699 C C . TYR A 1 90 ? -7.159 -8.086 4.469 1.00 96.38 90 TYR A C 1
ATOM 701 O O . TYR A 1 90 ? -7.804 -8.287 5.501 1.00 96.38 90 TYR A O 1
ATOM 709 N N . PHE A 1 91 ? -6.487 -9.077 3.877 1.00 96.25 91 PHE A N 1
ATOM 710 C CA . PHE A 1 91 ? -6.489 -10.440 4.416 1.00 96.25 91 PHE A CA 1
ATOM 711 C C . PHE A 1 91 ? -5.812 -10.519 5.783 1.00 96.25 91 PHE A C 1
ATOM 713 O O . PHE A 1 91 ? -6.322 -11.188 6.683 1.00 96.25 91 PHE A O 1
ATOM 720 N N . GLN A 1 92 ? -4.706 -9.796 5.972 1.00 95.94 92 GLN A N 1
ATOM 721 C CA . GLN A 1 92 ? -4.041 -9.704 7.270 1.00 95.94 92 GLN A CA 1
ATOM 722 C C . GLN A 1 92 ? -4.945 -9.038 8.318 1.00 95.94 92 GLN A C 1
ATOM 724 O O . GLN A 1 92 ? -5.034 -9.529 9.444 1.00 95.94 92 GLN A O 1
ATOM 729 N N . PHE A 1 93 ? -5.665 -7.971 7.948 1.00 96.75 93 PHE A N 1
ATOM 730 C CA . PHE A 1 93 ? -6.682 -7.358 8.805 1.00 96.75 93 PHE A CA 1
ATOM 731 C C . PHE A 1 93 ? -7.755 -8.373 9.206 1.00 96.75 93 PHE A C 1
ATOM 733 O O . PHE A 1 93 ? -8.039 -8.536 10.391 1.00 96.75 93 PHE A O 1
ATOM 740 N N . LYS A 1 94 ? -8.348 -9.075 8.233 1.00 96.12 94 LYS A N 1
ATOM 741 C CA . LYS A 1 94 ? -9.428 -10.041 8.479 1.00 96.12 94 LYS A CA 1
ATOM 742 C C . LYS A 1 94 ? -8.957 -11.211 9.341 1.00 96.12 94 LYS A C 1
ATOM 744 O O . LYS A 1 94 ? -9.696 -11.631 10.220 1.00 96.12 94 LYS A O 1
ATOM 749 N N . LYS A 1 95 ? -7.745 -11.715 9.122 1.00 95.19 95 LYS A N 1
ATOM 750 C CA . LYS A 1 95 ? -7.164 -12.799 9.923 1.00 95.19 95 LYS A CA 1
ATOM 751 C C . LYS A 1 95 ? -6.947 -12.397 11.384 1.00 95.19 95 LYS A C 1
ATOM 753 O O . LYS A 1 95 ? -7.046 -13.238 12.267 1.00 95.19 95 LYS A O 1
ATOM 758 N N . LEU A 1 96 ? -6.597 -11.136 11.632 1.00 95.38 96 LEU A N 1
ATOM 759 C CA . LEU A 1 96 ? -6.262 -10.651 12.969 1.00 95.38 96 LEU A CA 1
ATOM 760 C C . LEU A 1 96 ? -7.487 -10.161 13.763 1.00 95.38 96 LEU A C 1
ATOM 762 O O . LEU A 1 96 ? -7.441 -10.165 14.995 1.00 95.38 96 LEU A O 1
ATOM 766 N N . ASN A 1 97 ? -8.541 -9.718 13.065 1.00 95.44 97 ASN A N 1
ATOM 767 C CA . ASN A 1 97 ? -9.655 -8.944 13.630 1.00 95.44 97 ASN A CA 1
ATOM 768 C C . ASN A 1 97 ? -11.065 -9.497 13.300 1.00 95.44 97 ASN A C 1
ATOM 770 O O . ASN A 1 97 ? -12.048 -8.755 13.410 1.00 95.44 97 ASN A O 1
ATOM 774 N N . ASN A 1 98 ? -11.180 -10.757 12.860 1.00 85.19 98 ASN A N 1
ATOM 775 C CA . ASN A 1 98 ? -12.429 -11.539 12.925 1.00 85.19 98 ASN A CA 1
ATOM 776 C C . ASN A 1 98 ? -12.234 -12.718 13.870 1.00 85.19 98 ASN A C 1
ATOM 778 O O . ASN A 1 98 ? -13.257 -13.131 14.445 1.00 85.19 98 ASN A O 1
#

Foldseek 3Di:
DADAQDDDQPVVLLVVLVVVVVCLVVVLVPQVSQVVQVHNVSSVVVVVVLLVLLLVQLVVQLVVCVVLPYDPVRSNNLSVSCSRRNPVSVVVSVVRRD

Radius of gyration: 16.21 Å; chains: 1; bounding box: 35×20×49 Å

Sequence (98 aa):
MPAPIRYALPQRPAAVVAISLAAYYFGRENPSFANVFGGTANLDKWFYLVAKIHVAEAAAMFVYSLYRGADLITTIKYSLTQFVVGFPTYFQFKKLNN

pLDDT: mean 91.72, std 7.25, range [51.44, 98.25]

Secondary structure (DSSP, 8-state):
-PPPPP----HHHHHHHHHHHHHHHHHTT-HHHHHHTTSHHHHHHHHHHHHHHHHHHHHHHHHHHHHTT--HHHHHHHHHHHHHH-THHHHHHHHHH-